Protein AF-A0A3S1MS61-F1 (afdb_monomer)

Solvent-accessible surface area (backbone atoms only — not comparable to full-atom values): 5304 Å² total; per-residue (Å²): 130,88,49,34,26,37,60,30,71,53,66,41,89,84,53,89,85,66,79,61,66,30,62,40,46,70,53,52,55,52,59,77,69,43,87,92,60,70,56,54,46,99,88,72,46,79,42,84,83,27,69,43,78,70,52,64,59,83,74,88,61,90,75,61,69,63,64,51,49,54,53,53,50,52,60,52,44,74,72,76,32,60,73,84

pLDDT: mean 94.66, std 4.48, range [64.25, 98.38]

Secondary structure (DSSP, 8-state):
---EEEEE----TT-SS---GGGHHHHHHHHHT-TTS-SB-TTS-B-TTTEEEEEE---SSSS-HHHHHHHHHHHHHTTSS-B-

Radius of gyration: 14.73 Å; Cα contacts (8 Å, |Δi|>4): 91; chains: 1; bounding box: 39×19×40 Å

Mean predicted aligned error: 3.17 Å

Foldseek 3Di:
DAAEEEEAELDDPVPPPDDDSSVVPVVVVVVCPDPPDACADPVGDRNPPRYDYPYYQDPPDDDDSVVSVVVSVVVRCVVVHHYD

Sequence (84 aa):
MSKISLLGIPHDGNSSWLRGAAEAPPLIRRELASDAYSSWSETGFDLSDRFIDHGDVDFTQPGDPWERIESEVGRALDAGHPLI

Structure (mmCIF, N/CA/C/O backbone):
data_AF-A0A3S1MS61-F1
#
_entry.id   AF-A0A3S1MS61-F1
#
loop_
_atom_site.group_PDB
_atom_site.id
_atom_site.type_symbol
_atom_site.label_atom_id
_atom_site.label_alt_id
_atom_site.label_comp_id
_atom_site.label_asym_id
_atom_site.label_entity_id
_atom_site.label_seq_id
_atom_site.pdbx_PDB_ins_code
_atom_site.Cartn_x
_atom_site.Cartn_y
_atom_site.Cartn_z
_atom_site.occupancy
_atom_site.B_iso_or_equiv
_atom_site.auth_seq_id
_atom_site.auth_comp_id
_atom_site.auth_asym_id
_atom_site.auth_atom_id
_atom_site.pdbx_PDB_model_num
ATOM 1 N N . MET A 1 1 ? -18.758 4.686 8.386 1.00 64.25 1 MET A N 1
ATOM 2 C CA . MET A 1 1 ? -17.567 5.538 8.604 1.00 64.25 1 MET A CA 1
ATOM 3 C C . MET A 1 1 ? -16.695 5.470 7.356 1.00 64.25 1 MET A C 1
ATOM 5 O O . MET A 1 1 ? -16.759 4.446 6.687 1.00 64.25 1 MET A O 1
ATOM 9 N N . SER A 1 2 ? -15.948 6.521 7.000 1.00 84.50 2 SER A N 1
ATOM 10 C CA . SER A 1 2 ? -15.117 6.498 5.786 1.00 84.50 2 SER A CA 1
ATOM 11 C C . SER A 1 2 ? -14.003 5.456 5.911 1.00 84.50 2 SER A C 1
ATOM 13 O O . SER A 1 2 ? -13.328 5.389 6.944 1.00 84.50 2 SER A O 1
ATOM 15 N N . LYS A 1 3 ? -13.853 4.637 4.868 1.00 94.12 3 LYS A N 1
ATOM 16 C CA . LYS A 1 3 ? -12.684 3.784 4.648 1.00 94.12 3 LYS A CA 1
ATOM 17 C C . LYS A 1 3 ? -11.627 4.554 3.854 1.00 94.12 3 LYS A C 1
ATOM 19 O O . LYS A 1 3 ? -11.931 5.616 3.312 1.00 94.12 3 LYS A O 1
ATOM 24 N N . ILE A 1 4 ? -10.414 4.023 3.823 1.00 95.69 4 ILE A N 1
ATOM 25 C CA . ILE A 1 4 ? -9.250 4.551 3.117 1.00 95.69 4 ILE A CA 1
ATOM 26 C C . ILE A 1 4 ? -8.745 3.438 2.196 1.00 95.69 4 ILE A C 1
ATOM 28 O O . ILE A 1 4 ? -8.508 2.324 2.653 1.00 95.69 4 ILE A O 1
ATOM 32 N N . SER A 1 5 ? -8.612 3.719 0.908 1.00 97.50 5 SER A N 1
ATOM 33 C CA . SER A 1 5 ? -7.985 2.821 -0.059 1.00 97.50 5 SER A CA 1
ATOM 34 C C . SER A 1 5 ? -6.468 2.856 0.122 1.00 97.50 5 SER A C 1
ATOM 36 O O . SER A 1 5 ? -5.912 3.941 0.241 1.00 97.50 5 SER A O 1
ATOM 38 N N . LEU A 1 6 ? -5.816 1.696 0.120 1.00 97.25 6 LEU A N 1
ATOM 39 C CA . LEU A 1 6 ? -4.361 1.547 0.161 1.00 97.25 6 LEU A CA 1
ATOM 40 C C . LEU A 1 6 ? -3.896 0.879 -1.137 1.00 97.25 6 LEU A C 1
ATOM 42 O O . LEU A 1 6 ? -4.364 -0.216 -1.447 1.00 97.25 6 LEU A O 1
ATOM 46 N N . LEU A 1 7 ? -2.990 1.512 -1.882 1.00 98.38 7 LEU A N 1
ATOM 47 C CA . LEU A 1 7 ? -2.388 0.939 -3.092 1.00 98.38 7 LEU A CA 1
ATOM 48 C C . LEU A 1 7 ? -0.864 0.957 -2.981 1.00 98.38 7 LEU A C 1
ATOM 50 O O . LEU A 1 7 ? -0.249 2.001 -2.788 1.00 98.38 7 LEU A O 1
ATOM 54 N N . GLY A 1 8 ? -0.231 -0.202 -3.145 1.00 98.19 8 GLY A N 1
ATOM 55 C CA . GLY A 1 8 ? 1.224 -0.284 -3.149 1.00 98.19 8 GLY A CA 1
ATOM 56 C C . GLY A 1 8 ? 1.809 -0.039 -4.535 1.00 98.19 8 GLY A C 1
ATOM 57 O O . GLY A 1 8 ? 1.358 -0.615 -5.523 1.00 98.19 8 GLY A O 1
ATOM 58 N N . ILE A 1 9 ? 2.850 0.792 -4.605 1.00 97.88 9 ILE A N 1
ATOM 59 C CA . ILE A 1 9 ? 3.601 1.073 -5.834 1.00 97.88 9 ILE A CA 1
ATOM 60 C C . ILE A 1 9 ? 5.026 0.518 -5.666 1.00 97.88 9 ILE A C 1
ATOM 62 O O . ILE A 1 9 ? 5.923 1.250 -5.238 1.00 97.88 9 ILE A O 1
ATOM 66 N N . P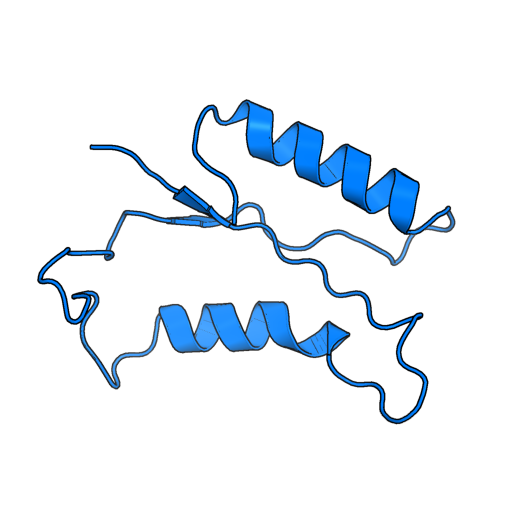RO A 1 10 ? 5.267 -0.776 -5.960 1.00 97.31 10 PRO A N 1
ATOM 67 C CA . PRO A 1 10 ? 6.585 -1.397 -5.825 1.00 97.31 10 PRO A CA 1
ATOM 68 C C . PRO A 1 10 ? 7.504 -1.033 -7.006 1.00 97.31 10 PRO A C 1
ATOM 70 O O . PRO A 1 10 ? 7.897 -1.885 -7.800 1.00 97.31 10 PRO A O 1
ATOM 73 N N . HIS A 1 11 ? 7.845 0.251 -7.143 1.00 96.44 11 HIS A N 1
ATOM 74 C CA . HIS A 1 11 ? 8.704 0.752 -8.218 1.00 96.44 11 HIS A CA 1
ATOM 75 C C . HIS A 1 11 ? 9.791 1.691 -7.689 1.00 96.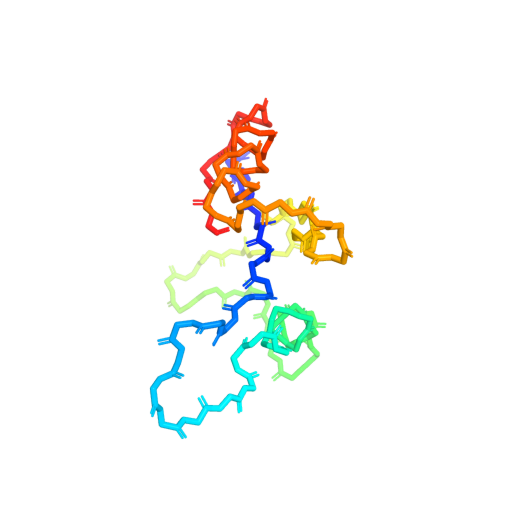44 11 HIS A C 1
ATOM 77 O O . HIS A 1 11 ? 9.506 2.723 -7.087 1.00 96.44 11 HIS A O 1
ATOM 83 N N . ASP A 1 12 ? 11.052 1.374 -7.985 1.00 96.69 12 ASP A N 1
ATOM 84 C CA . ASP A 1 12 ? 12.222 2.159 -7.582 1.00 96.69 12 ASP A CA 1
ATOM 85 C C . ASP A 1 12 ? 13.182 2.464 -8.745 1.00 96.69 12 ASP A C 1
ATOM 87 O O . ASP A 1 12 ? 14.347 2.809 -8.534 1.00 96.69 12 ASP A O 1
ATOM 91 N N . GLY A 1 13 ? 12.687 2.403 -9.987 1.00 94.69 13 GLY A N 1
ATOM 92 C CA . GLY A 1 13 ? 13.481 2.663 -11.193 1.00 94.69 13 GLY A CA 1
ATOM 93 C C . GLY A 1 13 ? 14.124 4.057 -11.240 1.00 94.69 13 GLY A C 1
ATOM 94 O O . GLY A 1 13 ? 15.142 4.235 -11.905 1.00 94.69 13 GLY A O 1
ATOM 95 N N . ASN A 1 14 ? 13.579 5.017 -10.483 1.00 94.31 14 ASN A N 1
ATOM 96 C CA . ASN A 1 14 ? 14.065 6.399 -10.395 1.00 94.31 14 ASN A CA 1
ATOM 97 C C . ASN A 1 14 ? 15.074 6.634 -9.254 1.00 94.31 14 ASN A C 1
ATOM 99 O O . ASN A 1 14 ? 15.546 7.757 -9.071 1.00 94.31 14 ASN A O 1
ATOM 103 N N . SER A 1 15 ? 15.414 5.608 -8.472 1.00 95.94 15 SER A N 1
ATOM 104 C CA . SER A 1 15 ? 16.411 5.724 -7.409 1.00 95.94 15 SER A CA 1
ATOM 105 C C . SER A 1 15 ? 17.821 5.873 -7.987 1.00 95.94 15 SER A C 1
ATOM 107 O O . SER A 1 15 ? 18.301 5.003 -8.714 1.00 95.94 15 SER A O 1
ATOM 109 N N . SER A 1 16 ? 18.509 6.962 -7.634 1.00 96.38 16 SER A N 1
ATOM 110 C CA . SER A 1 16 ? 19.837 7.310 -8.168 1.00 96.38 16 SER A CA 1
ATOM 111 C C . SER A 1 16 ? 21.022 6.849 -7.311 1.00 96.38 16 SER A C 1
ATOM 113 O O . SER A 1 16 ? 22.158 6.894 -7.779 1.00 96.38 16 SER A O 1
ATOM 115 N N . TRP A 1 17 ? 20.776 6.413 -6.069 1.00 96.19 17 TRP A N 1
ATOM 116 C CA . TRP A 1 17 ? 21.819 5.973 -5.134 1.00 96.19 17 TRP A CA 1
ATOM 117 C C . TRP A 1 17 ? 21.660 4.513 -4.704 1.00 96.19 17 TRP A C 1
ATOM 119 O O . TRP A 1 17 ? 22.555 3.706 -4.939 1.00 96.19 17 TRP A O 1
ATOM 129 N N . LEU A 1 18 ? 20.516 4.158 -4.107 1.00 96.81 18 LEU A N 1
ATOM 130 C CA . LEU A 1 18 ? 20.240 2.809 -3.612 1.00 96.81 18 LEU A CA 1
ATOM 131 C C . LEU A 1 18 ? 18.856 2.332 -4.064 1.00 96.81 18 LEU A C 1
ATOM 133 O O . LEU A 1 18 ? 17.892 3.093 -4.019 1.00 96.81 18 LEU A O 1
ATOM 137 N N . ARG A 1 19 ? 18.775 1.065 -4.476 1.00 96.31 19 ARG A N 1
ATOM 138 C CA . ARG A 1 19 ? 17.526 0.353 -4.781 1.00 96.31 19 ARG A CA 1
ATOM 139 C C . ARG A 1 19 ? 17.074 -0.493 -3.589 1.00 96.31 19 ARG A C 1
A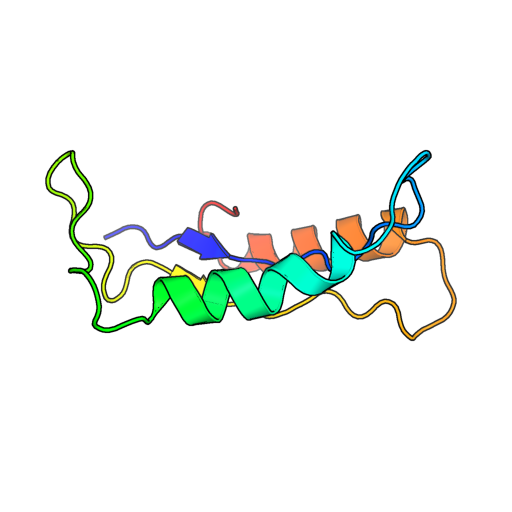TOM 141 O O . ARG A 1 19 ? 17.884 -0.816 -2.727 1.00 96.31 19 ARG A O 1
ATOM 148 N N 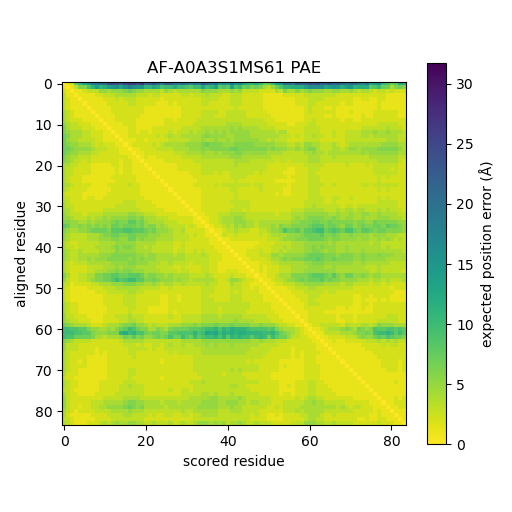. GLY A 1 20 ? 15.789 -0.824 -3.551 1.00 96.62 20 GLY A N 1
ATOM 149 C CA . GLY A 1 20 ? 15.139 -1.588 -2.481 1.00 96.62 20 GLY A CA 1
ATOM 150 C C . GLY A 1 20 ? 13.811 -0.983 -2.022 1.00 96.62 20 GLY A C 1
ATOM 151 O O . GLY A 1 20 ? 13.018 -1.659 -1.378 1.00 96.62 20 GLY A O 1
ATOM 152 N N . ALA A 1 21 ? 13.509 0.269 -2.388 1.00 97.44 21 ALA A N 1
ATOM 153 C CA . ALA A 1 21 ? 12.229 0.896 -2.038 1.00 97.44 21 ALA A CA 1
ATOM 154 C C . ALA A 1 21 ? 11.026 0.160 -2.660 1.00 97.44 21 ALA A C 1
ATOM 156 O O . ALA A 1 21 ? 9.945 0.156 -2.077 1.00 97.44 21 ALA A O 1
ATOM 157 N N . ALA A 1 22 ? 11.226 -0.525 -3.792 1.00 97.38 22 ALA A N 1
ATOM 158 C CA . ALA A 1 22 ? 10.207 -1.365 -4.415 1.00 97.38 22 ALA A CA 1
ATOM 159 C C . ALA A 1 22 ? 9.763 -2.545 -3.525 1.00 97.38 22 ALA A C 1
ATOM 161 O O . ALA A 1 22 ? 8.656 -3.044 -3.687 1.00 97.38 22 ALA A O 1
ATOM 162 N N . GLU A 1 23 ? 10.581 -2.971 -2.558 1.00 97.75 23 GLU A N 1
ATOM 163 C CA . GLU A 1 23 ? 10.250 -4.053 -1.619 1.00 97.75 23 GLU A CA 1
ATOM 164 C C . GLU A 1 23 ? 9.401 -3.569 -0.430 1.00 97.75 23 GLU A C 1
ATOM 166 O O . GLU A 1 23 ? 8.900 -4.374 0.355 1.00 97.75 23 GLU A O 1
ATOM 171 N N . ALA A 1 24 ? 9.226 -2.252 -0.274 1.00 97.81 24 ALA A N 1
ATOM 172 C CA . ALA A 1 24 ? 8.569 -1.666 0.887 1.00 97.81 24 ALA A CA 1
ATOM 173 C C . ALA A 1 24 ? 7.071 -2.006 1.020 1.00 97.81 24 ALA A C 1
ATOM 175 O O . ALA A 1 24 ? 6.668 -2.329 2.139 1.00 97.81 24 ALA A O 1
ATOM 176 N N . PRO A 1 25 ? 6.231 -1.971 -0.039 1.00 97.81 25 PRO A N 1
ATOM 177 C CA . PRO A 1 25 ? 4.787 -2.160 0.116 1.00 97.81 25 PRO A CA 1
ATOM 178 C C . PRO A 1 25 ? 4.367 -3.430 0.885 1.00 97.81 25 PRO A C 1
ATOM 180 O O . PRO A 1 25 ? 3.640 -3.296 1.875 1.00 97.81 25 PRO A O 1
ATOM 183 N N . PRO A 1 26 ? 4.846 -4.649 0.554 1.00 96.12 26 PRO A N 1
ATOM 184 C CA . PRO A 1 26 ? 4.483 -5.843 1.321 1.00 96.12 26 PRO A CA 1
ATOM 185 C C . PRO A 1 26 ? 5.004 -5.818 2.768 1.00 96.12 26 PRO A C 1
ATOM 187 O O . PRO A 1 26 ? 4.337 -6.339 3.663 1.00 96.12 26 PRO A O 1
ATOM 190 N N . LEU A 1 27 ? 6.158 -5.193 3.028 1.00 97.94 27 LEU A N 1
ATOM 191 C CA . LEU A 1 27 ? 6.710 -5.061 4.381 1.00 97.94 27 LEU A CA 1
ATOM 192 C C . LEU A 1 27 ? 5.888 -4.091 5.237 1.00 97.94 27 LEU A C 1
ATOM 194 O O . LEU A 1 27 ? 5.599 -4.396 6.390 1.00 97.94 27 LEU A O 1
ATOM 198 N N . ILE A 1 28 ? 5.463 -2.961 4.667 1.00 96.69 28 ILE A N 1
ATOM 199 C CA . ILE A 1 28 ? 4.599 -1.988 5.345 1.00 96.69 28 ILE A CA 1
ATOM 200 C C . ILE A 1 28 ? 3.262 -2.638 5.703 1.00 96.69 28 ILE A C 1
ATOM 202 O O . ILE A 1 28 ? 2.833 -2.540 6.848 1.00 96.69 28 ILE A O 1
ATOM 206 N N . ARG A 1 29 ? 2.625 -3.359 4.768 1.00 95.25 29 ARG A N 1
ATOM 207 C CA . ARG A 1 29 ? 1.366 -4.073 5.049 1.00 95.25 29 ARG A CA 1
ATOM 208 C C . ARG A 1 29 ? 1.508 -5.112 6.155 1.00 95.25 29 ARG A C 1
ATOM 210 O O . ARG A 1 29 ? 0.617 -5.228 6.990 1.00 95.25 29 ARG A O 1
ATOM 217 N N . ARG A 1 30 ? 2.619 -5.857 6.174 1.00 95.00 30 ARG A N 1
ATOM 218 C CA . ARG A 1 30 ? 2.909 -6.807 7.256 1.00 95.00 30 ARG A CA 1
ATOM 219 C C . ARG A 1 30 ? 2.945 -6.089 8.597 1.00 95.00 30 ARG A C 1
ATOM 221 O O . ARG A 1 30 ? 2.287 -6.532 9.532 1.00 95.00 30 ARG A O 1
ATOM 228 N N . GLU A 1 31 ? 3.697 -4.993 8.684 1.00 94.81 31 GLU A N 1
ATOM 229 C CA . GLU A 1 31 ? 3.785 -4.243 9.932 1.00 94.81 31 GLU A CA 1
ATOM 230 C C . GLU A 1 31 ? 2.437 -3.645 10.316 1.00 94.81 31 GLU A C 1
ATOM 232 O O . GLU A 1 31 ? 2.107 -3.733 11.490 1.00 94.81 31 GLU A O 1
ATOM 237 N N . LEU A 1 32 ? 1.620 -3.154 9.369 1.00 91.69 32 LEU A N 1
ATOM 238 C CA . LEU A 1 32 ? 0.250 -2.653 9.603 1.00 91.69 32 LEU A CA 1
ATOM 239 C C . LEU A 1 32 ? -0.680 -3.660 10.309 1.00 91.69 32 LEU A C 1
ATOM 241 O O . LEU A 1 32 ? -1.628 -3.246 10.973 1.00 91.69 32 LEU A O 1
ATOM 245 N N . ALA A 1 33 ? -0.409 -4.961 10.181 1.00 89.69 33 ALA A N 1
ATOM 246 C CA . ALA A 1 33 ? -1.183 -6.046 10.787 1.00 89.69 33 ALA A CA 1
ATOM 247 C C . ALA A 1 33 ? -0.463 -6.747 11.961 1.00 89.69 33 ALA A C 1
ATOM 249 O O . ALA A 1 33 ? -0.890 -7.819 12.392 1.00 89.69 33 ALA A O 1
ATOM 250 N N . SER A 1 34 ? 0.643 -6.182 12.453 1.00 91.88 34 SER A N 1
ATOM 251 C CA . SER A 1 34 ? 1.450 -6.755 13.536 1.00 91.88 34 SER A CA 1
ATOM 252 C C . SER A 1 34 ? 0.743 -6.690 14.896 1.00 91.88 34 SER A C 1
ATOM 254 O O . SER A 1 34 ? -0.021 -5.768 15.172 1.00 91.88 34 SER A O 1
ATOM 256 N N . ASP A 1 35 ? 1.039 -7.649 15.775 1.00 92.06 35 ASP A N 1
ATOM 257 C CA . ASP A 1 35 ? 0.530 -7.716 17.152 1.00 92.06 35 ASP A CA 1
ATOM 258 C C . ASP A 1 35 ? 1.365 -6.900 18.155 1.00 92.06 35 ASP A C 1
ATOM 260 O O . ASP A 1 35 ? 1.008 -6.787 19.329 1.00 92.06 35 ASP A O 1
ATOM 264 N N . ALA A 1 36 ? 2.465 -6.294 17.698 1.00 93.50 36 ALA A N 1
ATOM 265 C CA . ALA A 1 36 ? 3.354 -5.486 18.526 1.00 93.50 36 ALA A CA 1
ATOM 266 C C . ALA A 1 36 ? 2.735 -4.148 18.981 1.00 93.50 36 ALA A C 1
ATOM 268 O O . ALA A 1 36 ? 3.327 -3.445 19.804 1.00 93.50 36 ALA A O 1
ATOM 269 N N . TYR A 1 37 ? 1.568 -3.771 18.450 1.00 90.19 37 TYR A N 1
ATOM 270 C CA . TYR A 1 37 ? 0.869 -2.530 18.773 1.00 90.19 37 TYR A CA 1
ATOM 271 C C . TYR A 1 37 ? -0.644 -2.648 18.507 1.00 90.19 37 TYR A C 1
ATOM 273 O O . TYR A 1 37 ? -1.131 -3.639 17.972 1.00 90.19 37 TYR A O 1
ATOM 281 N N . SER A 1 38 ? -1.414 -1.638 18.924 1.00 92.94 38 SER A N 1
ATOM 282 C CA . SER A 1 38 ? -2.863 -1.581 18.689 1.00 92.94 38 SER A CA 1
ATOM 283 C C . SER A 1 38 ? -3.215 -0.833 17.405 1.00 92.94 38 SER A C 1
ATOM 285 O O . SER A 1 38 ? -2.543 0.129 17.058 1.00 92.94 38 SER A O 1
ATOM 287 N N . SER A 1 39 ? -4.369 -1.122 16.812 1.00 92.38 39 SER A N 1
ATOM 288 C CA . SER A 1 39 ? -4.945 -0.383 15.673 1.00 92.38 39 SER A CA 1
ATOM 289 C C . SER A 1 39 ? -5.304 1.091 15.939 1.00 92.38 39 SER A C 1
ATOM 291 O O . SER A 1 39 ? -5.828 1.766 15.052 1.00 92.38 39 SER A O 1
ATOM 293 N N . TRP A 1 40 ? -5.093 1.598 17.154 1.00 94.81 40 TRP A N 1
ATOM 294 C CA . TRP A 1 40 ? -5.432 2.966 17.533 1.00 94.81 40 TRP A CA 1
ATOM 295 C C . TRP A 1 40 ? -4.327 3.948 17.146 1.00 94.81 40 TRP A C 1
ATOM 297 O O . TRP A 1 40 ? -3.169 3.773 17.520 1.00 94.81 40 TRP A O 1
ATOM 307 N N . SER A 1 41 ? -4.700 5.019 16.444 1.00 92.81 41 SER A N 1
ATOM 308 C CA . SER A 1 41 ? -3.803 6.147 16.187 1.00 92.81 41 SER A CA 1
ATOM 309 C C . S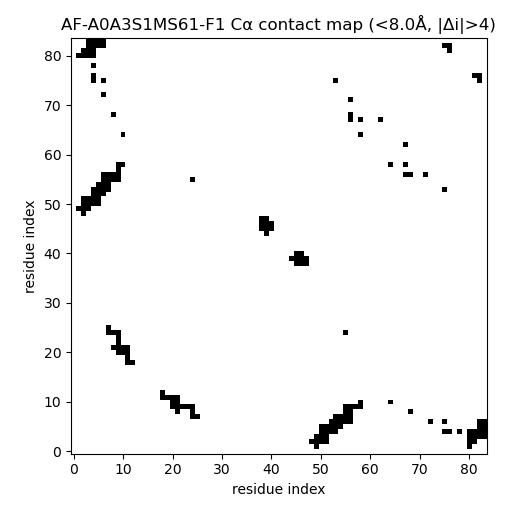ER A 1 41 ? -3.520 6.946 17.464 1.00 92.81 41 SER A C 1
ATOM 311 O O . SER A 1 41 ? -4.321 6.961 18.400 1.00 92.81 41 SER A O 1
ATOM 313 N N . GLU A 1 42 ? -2.430 7.719 17.467 1.00 96.00 42 GLU A N 1
ATOM 314 C CA . GLU A 1 42 ? -2.085 8.642 18.565 1.00 96.00 42 GLU A CA 1
ATOM 315 C C . GLU A 1 42 ? -3.178 9.692 18.844 1.00 96.00 42 GLU A C 1
ATOM 317 O O . GLU A 1 42 ? -3.293 10.215 19.949 1.00 96.00 42 GLU A O 1
ATOM 322 N N . THR A 1 43 ? -4.015 9.982 17.845 1.00 95.25 43 THR A N 1
ATOM 323 C CA . THR A 1 43 ? -5.158 10.901 17.933 1.00 95.25 43 THR A CA 1
ATOM 324 C C . THR A 1 43 ? -6.464 10.226 18.366 1.00 95.25 43 THR A C 1
ATOM 326 O O . THR A 1 43 ? -7.499 10.889 18.420 1.00 95.25 43 THR A O 1
ATOM 329 N N . GLY A 1 44 ? -6.436 8.930 18.693 1.00 94.31 44 GLY A N 1
ATOM 330 C CA . GLY A 1 44 ? -7.582 8.196 19.228 1.00 94.31 44 GLY A CA 1
ATOM 331 C C . GLY A 1 44 ? -8.577 7.698 18.177 1.00 94.31 44 GLY A C 1
ATOM 332 O O . GLY A 1 44 ? -9.764 7.5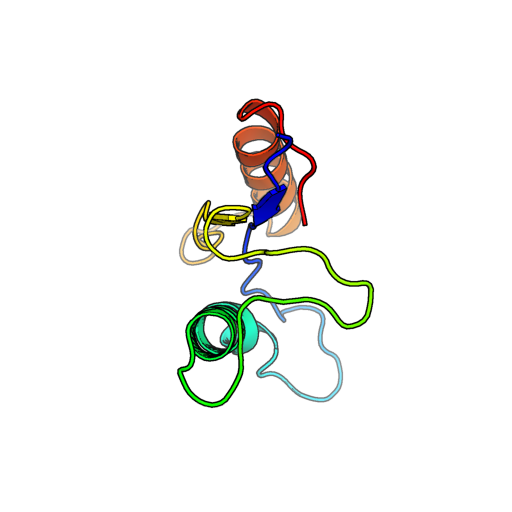95 18.479 1.00 94.31 44 GLY A O 1
ATOM 333 N N . PHE A 1 45 ? -8.134 7.387 16.9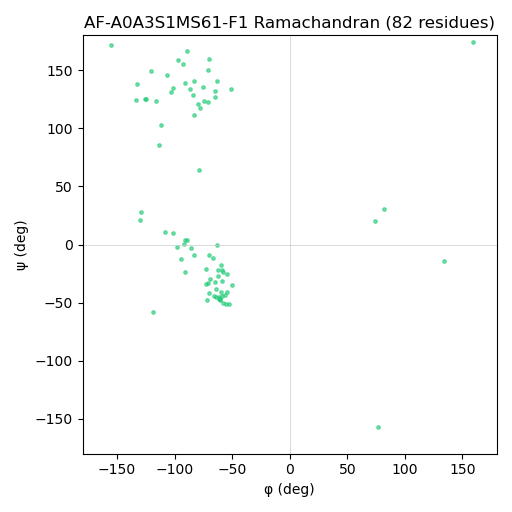54 1.00 91.94 45 PHE A N 1
ATOM 334 C CA . PHE A 1 45 ? -8.972 6.732 15.942 1.00 91.94 45 PHE A CA 1
ATOM 335 C C . PHE A 1 45 ? -8.631 5.247 15.814 1.00 91.94 45 PHE A C 1
ATOM 337 O O . PHE A 1 45 ? -7.470 4.895 15.637 1.00 91.94 45 PHE A O 1
ATOM 344 N N . ASP A 1 46 ? -9.650 4.387 15.831 1.00 92.81 46 ASP A N 1
ATOM 345 C CA . ASP A 1 46 ? -9.499 2.955 15.556 1.00 92.81 46 ASP A CA 1
ATOM 346 C C . ASP A 1 46 ? -9.424 2.679 14.046 1.00 92.81 46 ASP A C 1
ATOM 348 O O . ASP A 1 46 ? -10.357 2.999 13.289 1.00 92.81 46 ASP A O 1
ATOM 352 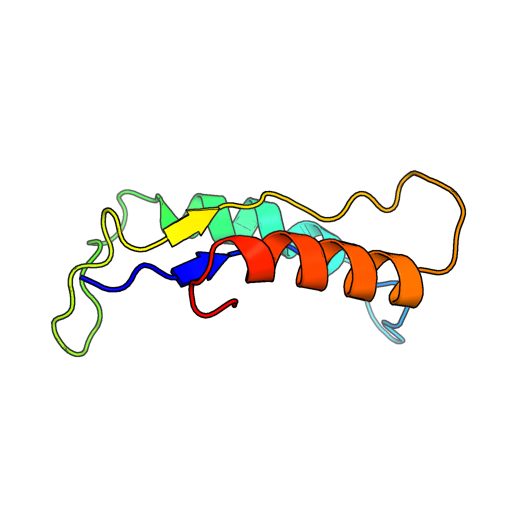N N . LEU A 1 47 ? -8.309 2.072 13.629 1.00 91.69 47 LEU A N 1
ATOM 353 C CA . LEU A 1 47 ? -7.984 1.731 12.248 1.00 91.69 47 LEU A CA 1
ATOM 354 C C . LEU A 1 47 ? -8.291 0.272 11.857 1.00 91.69 47 LEU A C 1
ATOM 356 O O . LEU A 1 47 ? -8.129 -0.046 10.680 1.00 91.69 47 LEU A O 1
ATOM 360 N N . SER A 1 48 ? -8.781 -0.582 12.771 1.00 89.81 48 SER A N 1
ATOM 361 C CA . SER A 1 48 ? -8.871 -2.053 12.584 1.00 89.81 48 SER A CA 1
ATOM 362 C C . SER A 1 48 ? -9.531 -2.504 11.275 1.00 89.81 48 SER A C 1
ATOM 364 O O . SER A 1 48 ? -9.092 -3.475 10.678 1.00 89.81 48 SER A O 1
ATOM 366 N N . ASP A 1 49 ? -10.538 -1.766 10.798 1.00 89.75 49 ASP A N 1
ATOM 367 C CA . ASP A 1 49 ? -11.280 -2.068 9.562 1.00 89.75 49 ASP A CA 1
ATOM 368 C C . ASP A 1 49 ? -11.373 -0.852 8.623 1.00 89.75 49 ASP A C 1
ATOM 370 O O . ASP A 1 49 ? -12.356 -0.655 7.891 1.00 89.75 49 ASP A O 1
ATOM 374 N N . ARG A 1 50 ? -10.380 0.042 8.693 1.00 93.12 50 ARG A N 1
ATOM 375 C CA . ARG A 1 50 ? -10.400 1.305 7.942 1.00 93.12 50 ARG A CA 1
ATOM 376 C C . ARG A 1 50 ? -9.746 1.221 6.581 1.00 93.12 50 ARG A C 1
ATOM 378 O O . ARG A 1 50 ? -10.119 2.019 5.726 1.00 93.12 50 ARG A O 1
ATOM 385 N N . PHE A 1 51 ? -8.840 0.278 6.367 1.00 94.75 51 PHE A N 1
ATOM 386 C CA . PHE A 1 51 ? -8.131 0.144 5.102 1.00 94.75 51 PHE A CA 1
ATOM 387 C C . PHE A 1 51 ? -8.855 -0.797 4.133 1.00 94.75 51 PHE A C 1
ATOM 389 O O . PHE A 1 51 ? -9.386 -1.837 4.521 1.00 94.75 51 PHE A O 1
ATOM 396 N N . ILE A 1 52 ? -8.878 -0.416 2.860 1.00 95.81 52 ILE A N 1
ATOM 397 C CA . ILE A 1 52 ? -9.226 -1.272 1.726 1.00 95.81 52 ILE A CA 1
ATOM 398 C C . ILE A 1 52 ? -7.940 -1.461 0.942 1.00 95.81 52 ILE A C 1
ATOM 400 O O . ILE A 1 52 ? -7.504 -0.551 0.242 1.00 95.81 52 ILE A O 1
ATOM 404 N N . ASP A 1 53 ? -7.324 -2.624 1.096 1.00 96.56 53 ASP A N 1
ATOM 405 C CA . ASP A 1 53 ? -6.094 -2.952 0.388 1.00 96.56 53 ASP A CA 1
ATOM 406 C C . ASP A 1 53 ? -6.406 -3.337 -1.062 1.00 96.56 53 ASP A C 1
ATOM 408 O O . ASP A 1 53 ? -7.116 -4.308 -1.329 1.00 96.56 53 ASP A O 1
ATOM 412 N N . HIS A 1 54 ? -5.883 -2.549 -1.999 1.00 97.69 54 HIS A N 1
ATOM 413 C CA . HIS A 1 54 ? -5.988 -2.775 -3.441 1.00 97.69 54 HIS A CA 1
ATOM 414 C C . HIS A 1 54 ? -4.827 -3.595 -3.999 1.00 97.69 54 HIS A C 1
ATOM 416 O O . HIS A 1 54 ? -4.774 -3.800 -5.215 1.00 97.69 54 HIS A O 1
ATOM 422 N N . GLY A 1 55 ? -3.925 -4.064 -3.132 1.00 97.44 55 GLY A N 1
ATOM 423 C CA . GLY A 1 55 ? -2.738 -4.813 -3.505 1.00 97.44 55 GLY A CA 1
ATOM 424 C C . GLY A 1 55 ? -1.637 -3.918 -4.066 1.00 97.44 55 GLY A C 1
ATOM 425 O O . GLY A 1 55 ? -1.558 -2.724 -3.764 1.00 97.44 55 GLY A O 1
ATOM 426 N N . ASP A 1 56 ? -0.758 -4.531 -4.851 1.00 98.00 56 ASP A N 1
ATOM 427 C CA . ASP A 1 56 ? 0.390 -3.887 -5.481 1.00 98.00 56 ASP A CA 1
ATOM 428 C C . ASP A 1 56 ? 0.170 -3.702 -6.981 1.00 98.00 56 ASP A C 1
ATOM 430 O O . ASP A 1 56 ? -0.415 -4.556 -7.649 1.00 98.00 56 ASP A O 1
ATOM 434 N N . VAL A 1 57 ? 0.704 -2.606 -7.516 1.00 97.69 57 VAL A N 1
ATOM 435 C CA . VAL A 1 57 ? 0.824 -2.406 -8.960 1.00 97.69 57 VAL A CA 1
ATOM 436 C C . VAL A 1 57 ? 1.786 -3.442 -9.548 1.00 97.69 57 VAL A C 1
ATOM 438 O O . VAL A 1 57 ? 2.928 -3.572 -9.105 1.00 97.69 57 VAL A O 1
ATOM 441 N N . ASP A 1 58 ? 1.334 -4.158 -10.579 1.00 95.56 58 ASP A N 1
ATOM 442 C CA . ASP A 1 58 ? 2.151 -5.125 -11.312 1.00 95.56 58 ASP A CA 1
ATOM 443 C C . ASP A 1 58 ? 3.014 -4.431 -12.381 1.00 95.56 58 ASP A C 1
ATOM 445 O O . ASP A 1 58 ? 2.513 -3.940 -13.397 1.00 95.56 58 ASP A O 1
ATOM 449 N N . PHE A 1 59 ? 4.329 -4.427 -12.155 1.00 94.56 59 PHE A N 1
ATOM 450 C CA . PHE A 1 59 ? 5.343 -3.926 -13.091 1.00 94.56 59 PHE A CA 1
ATOM 451 C C . PHE A 1 59 ? 6.074 -5.041 -13.858 1.00 94.56 59 PHE A C 1
ATOM 453 O O . PHE A 1 59 ? 7.073 -4.776 -14.523 1.00 94.56 59 PHE A O 1
ATOM 460 N N . THR A 1 60 ? 5.622 -6.299 -13.776 1.00 90.44 60 THR A N 1
ATOM 461 C CA . THR A 1 60 ? 6.243 -7.411 -14.522 1.00 90.44 60 THR A CA 1
ATOM 462 C C . THR A 1 60 ? 5.945 -7.352 -16.019 1.00 90.44 60 THR A C 1
ATOM 464 O O . THR A 1 60 ? 6.686 -7.919 -16.826 1.00 90.44 60 THR A O 1
ATOM 467 N N . GLN A 1 61 ? 4.877 -6.650 -16.405 1.00 85.25 61 GLN A N 1
ATOM 468 C CA . GLN A 1 61 ? 4.520 -6.444 -17.801 1.00 85.25 61 GLN A CA 1
ATOM 469 C C . GLN A 1 61 ? 5.302 -5.273 -18.412 1.00 85.25 61 GLN A C 1
ATOM 471 O O . GLN A 1 61 ? 5.470 -4.240 -17.761 1.00 85.25 61 GLN A O 1
ATOM 476 N N . PRO A 1 62 ? 5.748 -5.393 -19.675 1.00 85.25 62 PRO A N 1
ATOM 477 C CA . PRO A 1 62 ? 6.381 -4.287 -20.380 1.00 85.25 62 PRO A CA 1
ATOM 478 C C . PRO A 1 62 ? 5.398 -3.121 -20.562 1.00 85.25 62 PRO A C 1
ATOM 480 O O . PRO A 1 62 ? 4.223 -3.331 -20.863 1.00 85.25 62 PRO A O 1
ATOM 483 N N . GLY A 1 63 ? 5.891 -1.894 -20.414 1.00 91.19 63 GLY A N 1
ATOM 484 C CA . GLY A 1 63 ? 5.103 -0.668 -20.536 1.00 91.19 63 GLY A CA 1
ATOM 485 C C . GLY A 1 63 ? 5.780 0.499 -19.827 1.00 91.19 63 GLY A C 1
ATOM 486 O O . GLY A 1 63 ? 6.812 0.314 -19.177 1.00 91.19 63 GLY A O 1
ATOM 487 N N . ASP A 1 64 ? 5.211 1.695 -19.962 1.00 94.88 64 ASP A N 1
ATOM 488 C CA . ASP A 1 64 ? 5.654 2.846 -19.183 1.00 94.88 64 ASP A CA 1
ATOM 489 C C . ASP A 1 64 ? 5.162 2.720 -17.726 1.00 94.88 64 ASP A C 1
ATOM 491 O O . ASP A 1 64 ? 3.956 2.568 -17.492 1.00 94.88 64 ASP A O 1
ATOM 495 N N . PRO A 1 65 ? 6.061 2.762 -16.723 1.00 95.00 65 PRO A N 1
ATOM 496 C CA . PRO A 1 65 ? 5.665 2.663 -15.323 1.00 95.00 65 PRO A CA 1
ATOM 497 C C . PRO A 1 65 ? 4.691 3.760 -14.888 1.00 95.00 65 PRO A C 1
ATOM 499 O O . PRO A 1 65 ? 3.851 3.500 -14.030 1.00 95.00 65 PRO A O 1
ATOM 502 N N . TRP A 1 66 ? 4.769 4.963 -15.467 1.00 95.94 66 TRP A N 1
ATOM 503 C CA . TRP A 1 66 ? 3.876 6.062 -15.097 1.00 95.94 66 TRP A CA 1
ATOM 504 C C . TRP A 1 66 ? 2.457 5.836 -15.602 1.00 95.94 66 TRP A C 1
ATOM 506 O O . TRP A 1 66 ? 1.530 5.897 -14.799 1.00 95.94 66 TRP A O 1
ATOM 516 N N . GLU A 1 67 ? 2.287 5.463 -16.872 1.00 96.81 67 GLU A N 1
ATOM 517 C CA . GLU A 1 67 ? 0.976 5.067 -17.410 1.00 96.81 67 GLU A CA 1
ATOM 518 C C . GLU A 1 67 ? 0.338 3.935 -16.587 1.00 96.81 67 GLU A C 1
ATOM 520 O O . GLU A 1 67 ? -0.861 3.957 -16.286 1.00 96.81 67 GLU A O 1
ATOM 525 N N . ARG A 1 68 ? 1.142 2.950 -16.164 1.00 96.81 68 ARG A N 1
ATOM 526 C CA . ARG A 1 68 ? 0.672 1.861 -15.300 1.00 96.81 68 ARG A CA 1
ATOM 527 C C . ARG A 1 68 ? 0.211 2.375 -13.933 1.00 96.81 68 ARG A C 1
ATOM 529 O O . ARG A 1 68 ? -0.852 1.962 -13.471 1.00 96.81 68 ARG A O 1
ATOM 536 N N . ILE A 1 69 ? 0.981 3.259 -13.297 1.00 97.19 69 ILE A N 1
ATOM 537 C CA . ILE A 1 69 ? 0.619 3.872 -12.009 1.00 97.19 69 ILE A CA 1
ATOM 538 C C . ILE A 1 69 ? -0.688 4.655 -12.141 1.00 97.19 69 ILE A C 1
ATOM 540 O O . ILE A 1 69 ? -1.588 4.461 -11.328 1.00 97.19 69 ILE A O 1
ATOM 544 N N . GLU A 1 70 ? -0.825 5.495 -13.168 1.00 97.75 70 GLU A N 1
ATOM 545 C CA . GLU A 1 70 ? -2.036 6.290 -13.400 1.00 97.75 70 GLU A CA 1
ATOM 546 C C . GLU A 1 70 ? -3.277 5.404 -13.565 1.00 97.75 70 GLU A C 1
ATOM 548 O O . GLU A 1 70 ? -4.310 5.657 -12.940 1.00 97.75 70 GLU A O 1
ATOM 553 N N . SER A 1 71 ? -3.160 4.322 -14.340 1.00 97.19 71 SER A N 1
ATOM 554 C CA . SER A 1 71 ? -4.241 3.353 -14.534 1.00 97.19 71 SER A CA 1
ATOM 555 C C . SER A 1 71 ? -4.668 2.682 -13.223 1.00 97.19 71 SER A C 1
ATOM 557 O O . SER A 1 71 ? -5.863 2.575 -12.942 1.00 97.19 71 SER A O 1
ATOM 559 N N . GLU A 1 72 ? -3.717 2.215 -12.412 1.00 97.88 72 GLU A N 1
ATOM 560 C CA . GLU A 1 72 ? -4.027 1.522 -11.154 1.00 97.88 72 GLU A CA 1
ATOM 561 C C . GLU A 1 72 ? -4.542 2.470 -10.067 1.00 97.88 72 GLU A C 1
ATOM 563 O O . GLU A 1 72 ? -5.437 2.104 -9.302 1.00 97.88 72 GLU A O 1
ATOM 568 N N . VAL A 1 73 ? -4.051 3.711 -10.032 1.00 98.12 73 VAL A N 1
ATOM 569 C CA . VAL A 1 73 ? -4.601 4.774 -9.181 1.00 98.12 73 VAL A CA 1
ATOM 570 C C . VAL A 1 73 ? -6.050 5.064 -9.567 1.00 98.12 73 VAL A C 1
ATOM 572 O O . VAL A 1 73 ? -6.906 5.130 -8.685 1.00 98.12 73 VAL A O 1
ATOM 575 N N . GLY A 1 74 ? -6.352 5.170 -10.866 1.00 97.88 74 GLY A N 1
ATOM 576 C CA . GLY A 1 74 ? -7.722 5.325 -11.363 1.00 97.88 74 GLY A CA 1
ATOM 577 C C . GLY A 1 74 ? -8.640 4.202 -10.872 1.00 97.88 74 GLY A C 1
ATOM 578 O O . GLY A 1 74 ? -9.658 4.471 -10.235 1.00 97.88 74 GLY A O 1
ATOM 579 N N . ARG A 1 75 ? -8.219 2.943 -11.052 1.00 97.44 75 ARG A N 1
ATOM 580 C CA . ARG A 1 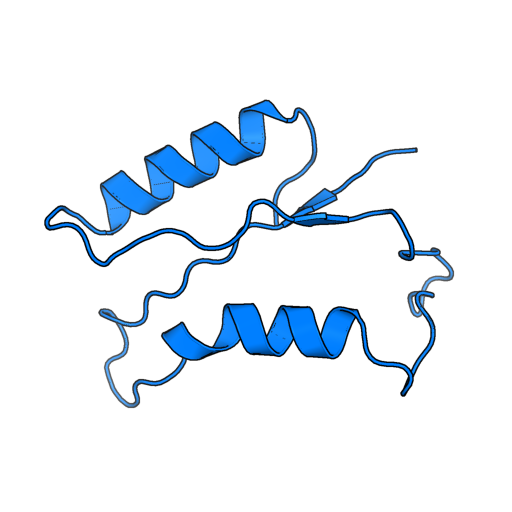75 ? -8.942 1.761 -10.552 1.00 97.44 75 ARG A CA 1
ATOM 581 C C . ARG A 1 75 ? -9.176 1.814 -9.038 1.00 97.44 75 ARG A C 1
ATOM 583 O O . ARG A 1 75 ? -10.251 1.451 -8.567 1.00 97.44 75 ARG A O 1
ATOM 590 N N . ALA A 1 76 ? -8.175 2.215 -8.257 1.00 97.50 76 ALA A N 1
ATOM 591 C CA . ALA A 1 76 ? -8.291 2.269 -6.800 1.00 97.50 76 ALA A CA 1
ATOM 592 C C . ALA A 1 76 ? -9.223 3.401 -6.322 1.00 97.50 76 ALA A C 1
ATOM 594 O O . ALA A 1 76 ? -9.928 3.241 -5.320 1.00 97.50 76 ALA A O 1
ATOM 595 N N . LEU A 1 77 ? -9.266 4.526 -7.046 1.00 97.25 77 LEU A N 1
ATOM 596 C CA . LEU A 1 77 ? -10.171 5.649 -6.777 1.00 97.25 77 LEU A CA 1
ATOM 597 C C . LEU A 1 77 ? -11.642 5.314 -7.061 1.00 97.25 77 LEU A C 1
ATOM 599 O O . LEU A 1 77 ? -12.515 5.826 -6.355 1.00 97.25 77 LEU A O 1
ATOM 603 N N . ASP A 1 78 ? -11.931 4.412 -8.006 1.00 96.38 78 ASP A N 1
ATOM 604 C CA . ASP A 1 78 ? -13.300 3.954 -8.308 1.00 96.38 78 ASP A CA 1
ATOM 605 C C . ASP A 1 78 ? -14.000 3.300 -7.102 1.00 96.38 78 ASP A C 1
ATOM 607 O O . ASP A 1 78 ? -15.229 3.223 -7.051 1.00 96.38 78 ASP A O 1
ATOM 611 N N . ALA A 1 79 ? -13.243 2.890 -6.077 1.00 92.44 79 ALA A N 1
ATOM 612 C CA . ALA A 1 79 ? -13.797 2.424 -4.808 1.00 92.44 79 ALA A CA 1
ATOM 613 C C . ALA A 1 79 ? -14.522 3.526 -4.006 1.00 92.44 79 ALA A C 1
ATOM 615 O O . ALA A 1 79 ? -15.200 3.218 -3.027 1.00 92.44 79 ALA A O 1
ATOM 616 N N . GLY A 1 80 ? -14.386 4.802 -4.384 1.00 95.50 80 GLY A N 1
ATOM 617 C CA . GLY A 1 80 ? -15.094 5.921 -3.753 1.00 95.50 80 GLY A CA 1
ATOM 618 C C . GLY A 1 80 ? -14.561 6.301 -2.368 1.00 95.50 80 GLY A C 1
ATOM 619 O O . GLY A 1 80 ? -15.264 6.931 -1.574 1.00 95.50 80 GLY A O 1
ATOM 620 N N . HIS A 1 81 ? -13.322 5.917 -2.063 1.00 95.56 81 HIS A N 1
ATOM 621 C CA . HIS A 1 81 ? -12.646 6.200 -0.802 1.00 95.56 81 HIS A CA 1
ATOM 622 C C . HIS A 1 81 ? -11.363 7.003 -1.048 1.00 95.56 81 HIS A C 1
ATOM 624 O O . HIS A 1 81 ? -10.736 6.822 -2.093 1.00 95.56 81 HIS A O 1
ATOM 630 N N . PRO A 1 82 ? -10.947 7.873 -0.106 1.00 96.31 82 PRO A N 1
ATOM 631 C CA . PRO A 1 82 ? -9.633 8.506 -0.166 1.00 96.31 82 PRO A CA 1
ATOM 632 C C . PRO A 1 82 ? -8.536 7.456 -0.357 1.00 96.31 82 PRO A C 1
ATOM 634 O O . PRO A 1 82 ? -8.559 6.437 0.332 1.00 96.31 82 PRO A O 1
ATOM 637 N N . LEU A 1 83 ? -7.611 7.702 -1.283 1.00 96.81 83 LEU A N 1
ATOM 638 C CA . LEU A 1 83 ? -6.507 6.804 -1.617 1.00 96.81 83 LEU A CA 1
ATOM 639 C C . LEU A 1 83 ? -5.208 7.287 -0.970 1.00 96.81 83 LEU A C 1
ATOM 641 O O . LEU A 1 83 ? -4.900 8.480 -1.037 1.00 96.81 83 LEU A O 1
ATOM 645 N N . ILE A 1 84 ? -4.473 6.348 -0.377 1.00 94.31 84 ILE A N 1
ATOM 646 C CA . ILE A 1 84 ? -3.096 6.504 0.099 1.00 94.31 84 ILE A CA 1
ATOM 647 C C . ILE A 1 84 ? -2.182 5.437 -0.499 1.00 94.31 84 ILE A C 1
ATOM 649 O O . ILE A 1 84 ? -2.684 4.340 -0.850 1.00 94.31 84 ILE A O 1
#

Nearest PDB structures (foldseek):
  3lhl-assembly1_A  TM=7.857E-01  e=4.563E-03  Clostridioides difficile 630
  4mxr-assembly1_A  TM=7.344E-01  e=3.932E-02  Trypanosoma cruzi
  3pzl-assembly1_B  TM=7.321E-01  e=4.206E-02  Thermoplasma volcanium GSS1
  2a0m-assembly1_A  TM=7.299E-01  e=6.299E-02  Trypanosoma cruzi
  3m1r-assembly1_D  TM=5.847E-01  e=7.207E-02  Bacillus subtilis